Protein AF-A0A6N9R9R2-F1 (afdb_monomer)

Mean predicted aligned error: 5.03 Å

Sequence (45 aa):
MGPAFFGQLVTGPRRKLKYDAAVLFGLNHNTPTTTVRFELEYETN

Structure (mmCIF, N/CA/C/O backbone):
data_AF-A0A6N9R9R2-F1
#
_entry.id   AF-A0A6N9R9R2-F1
#
loop_
_atom_site.group_PDB
_atom_site.id
_atom_site.type_symbol
_atom_site.label_atom_id
_atom_site.label_alt_id
_atom_site.label_comp_id
_atom_site.label_asym_id
_atom_site.label_entity_id
_atom_site.label_seq_id
_atom_site.pdbx_PDB_ins_code
_atom_site.Cartn_x
_atom_site.Cartn_y
_atom_site.Cartn_z
_atom_site.occupancy
_atom_site.B_iso_or_equiv
_atom_site.auth_seq_id
_atom_site.auth_comp_id
_atom_site.auth_asym_id
_atom_site.auth_atom_id
_atom_site.pdbx_PDB_model_num
ATOM 1 N N . MET A 1 1 ? 5.660 7.580 -9.384 1.00 78.12 1 MET A N 1
ATOM 2 C CA . MET A 1 1 ? 4.346 8.262 -9.266 1.00 78.12 1 MET A CA 1
ATOM 3 C C . MET A 1 1 ? 3.247 7.266 -9.592 1.00 78.12 1 MET A C 1
ATOM 5 O O . MET A 1 1 ? 3.485 6.446 -10.465 1.00 78.12 1 MET A O 1
ATOM 9 N N . GLY A 1 2 ? 2.092 7.295 -8.927 1.00 85.38 2 GLY A N 1
ATOM 10 C CA . GLY A 1 2 ? 0.958 6.425 -9.270 1.00 85.38 2 GLY A CA 1
ATOM 11 C C . GLY A 1 2 ? -0.147 6.422 -8.203 1.00 85.38 2 GLY A C 1
ATOM 12 O O . GLY A 1 2 ? -0.022 7.159 -7.222 1.00 85.38 2 GLY A O 1
ATOM 13 N N . PRO A 1 3 ? -1.248 5.678 -8.422 1.00 87.81 3 PRO A N 1
ATOM 14 C CA . PRO A 1 3 ? -2.401 5.688 -7.527 1.00 87.81 3 PRO A CA 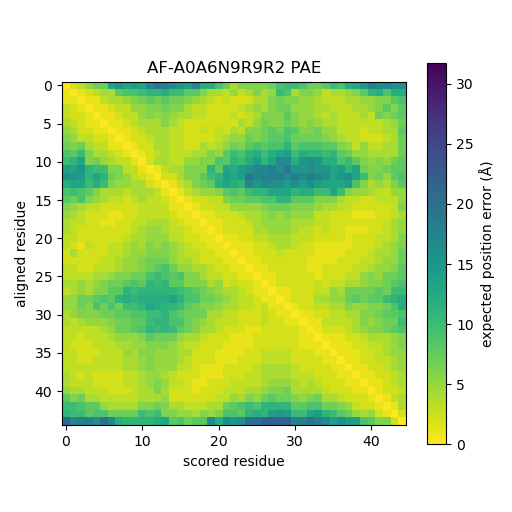1
ATOM 15 C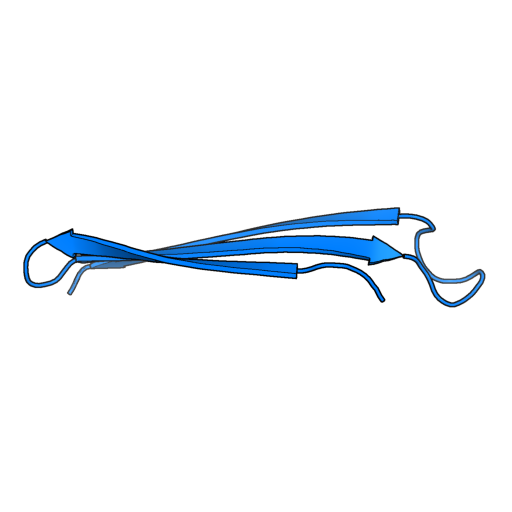 C . PRO A 1 3 ? -2.057 5.075 -6.165 1.00 87.81 3 PRO A C 1
ATOM 17 O O . PRO A 1 3 ? -1.369 4.055 -6.085 1.00 87.81 3 PRO A O 1
ATOM 20 N N . ALA A 1 4 ? -2.576 5.696 -5.108 1.00 89.88 4 ALA A N 1
ATOM 21 C CA . ALA A 1 4 ? -2.475 5.225 -3.734 1.00 89.88 4 ALA A CA 1
ATOM 22 C C . ALA A 1 4 ? -3.864 5.206 -3.088 1.00 89.88 4 ALA A C 1
ATOM 24 O O . ALA A 1 4 ? -4.667 6.119 -3.290 1.00 89.88 4 ALA A O 1
ATOM 25 N N . PHE A 1 5 ? -4.127 4.157 -2.319 1.00 89.19 5 PHE A N 1
ATOM 26 C CA . PHE A 1 5 ? -5.354 3.921 -1.578 1.00 89.19 5 PHE A CA 1
ATOM 27 C C . PHE A 1 5 ? -4.994 3.737 -0.113 1.00 89.19 5 PHE A C 1
ATOM 29 O O . PHE A 1 5 ? -4.231 2.845 0.2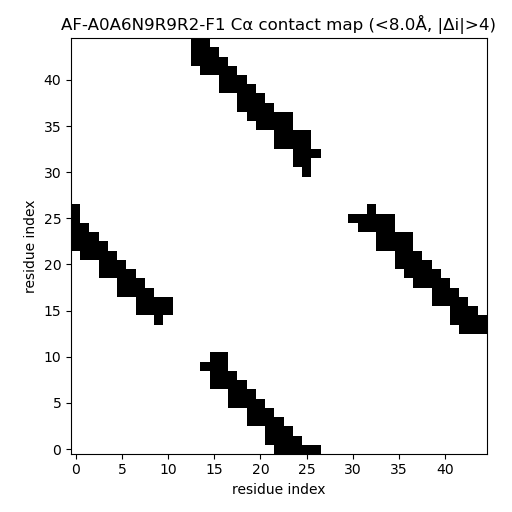38 1.00 89.19 5 PHE A O 1
ATOM 36 N N . PHE A 1 6 ? -5.577 4.563 0.740 1.00 91.81 6 PHE A N 1
ATOM 37 C CA . PHE A 1 6 ? -5.359 4.526 2.178 1.00 91.81 6 PHE A CA 1
ATOM 38 C C . PHE A 1 6 ? -6.702 4.405 2.880 1.00 91.81 6 PHE A C 1
ATOM 40 O 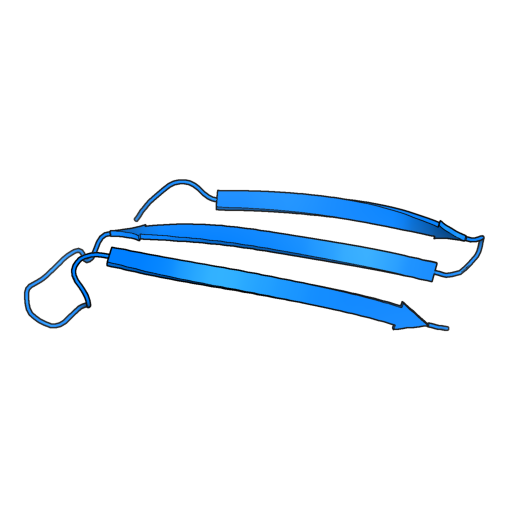O . PHE A 1 6 ? -7.694 5.016 2.476 1.00 91.81 6 PHE A O 1
ATOM 47 N N . GLY A 1 7 ? -6.736 3.613 3.944 1.00 86.19 7 GLY A N 1
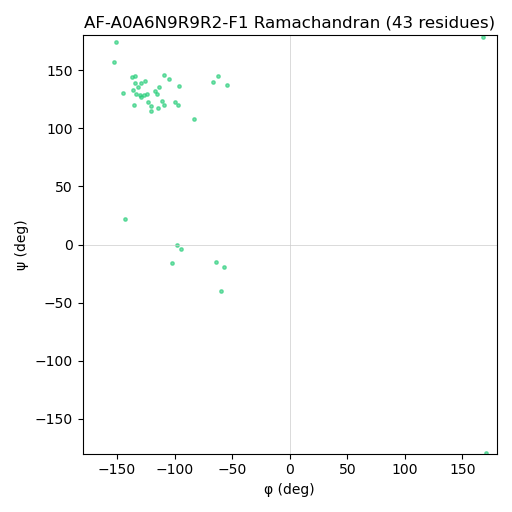ATOM 48 C CA . GLY A 1 7 ? -7.946 3.419 4.718 1.00 86.19 7 GLY A CA 1
ATOM 49 C C . GLY A 1 7 ? -7.661 3.067 6.163 1.00 86.19 7 GLY A C 1
ATOM 50 O O . GLY A 1 7 ? -6.597 2.571 6.525 1.00 86.19 7 GLY A O 1
ATOM 51 N N . GLN A 1 8 ? -8.652 3.339 7.002 1.00 89.31 8 GLN A N 1
ATOM 52 C CA . GLN A 1 8 ? -8.615 3.020 8.416 1.00 89.31 8 GLN A CA 1
ATOM 53 C C . GLN A 1 8 ? -9.935 2.368 8.819 1.00 89.31 8 GLN A C 1
ATOM 55 O O . GLN A 1 8 ? -11.014 2.892 8.555 1.00 89.31 8 GLN A O 1
ATOM 60 N N . LEU A 1 9 ? -9.835 1.226 9.488 1.00 86.44 9 LEU A N 1
ATOM 61 C CA . LEU A 1 9 ? -10.940 0.463 10.046 1.00 86.44 9 LEU A CA 1
ATOM 62 C C . LEU A 1 9 ? -10.867 0.546 11.573 1.00 86.44 9 LEU A C 1
ATOM 64 O O . LEU A 1 9 ? -9.855 0.199 12.184 1.00 86.44 9 LEU A O 1
ATOM 68 N N . VAL A 1 10 ? -11.948 1.008 12.202 1.00 85.44 10 VAL A N 1
ATOM 69 C CA . VAL A 1 10 ? -12.106 0.941 13.660 1.00 85.44 10 VAL A CA 1
ATOM 70 C C . VAL A 1 10 ? -12.635 -0.449 13.994 1.00 85.44 10 VAL A C 1
ATOM 72 O O . VAL A 1 10 ? -13.780 -0.768 13.692 1.00 85.44 10 VAL A O 1
ATOM 75 N N . THR A 1 11 ? -11.792 -1.291 14.588 1.00 83.00 11 THR A N 1
ATOM 76 C CA . THR A 1 11 ? -12.118 -2.696 14.891 1.00 83.00 11 THR A CA 1
ATOM 77 C C . THR A 1 11 ? -12.569 -2.900 16.342 1.00 83.00 11 THR A C 1
ATOM 79 O O . THR A 1 11 ? -12.908 -4.012 16.741 1.00 83.00 11 THR A O 1
ATOM 82 N N . GLY A 1 12 ? -12.602 -1.832 17.146 1.00 82.88 12 GLY A N 1
ATOM 83 C CA . GLY A 1 12 ? -1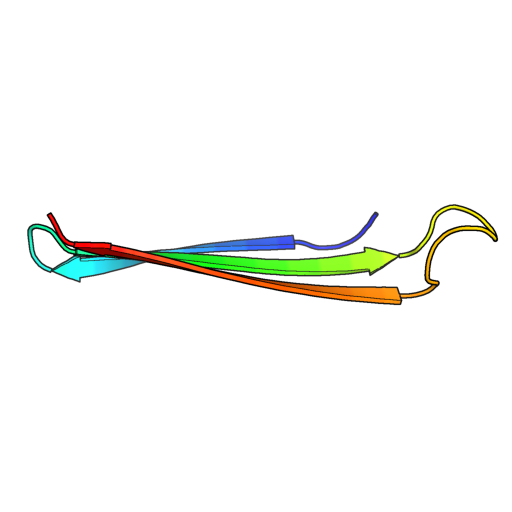3.144 -1.825 18.503 1.00 82.88 12 GLY A CA 1
ATOM 84 C C . GLY A 1 12 ? -12.827 -0.531 19.264 1.00 82.88 12 GLY A C 1
ATOM 85 O O . GLY A 1 12 ? -12.138 0.339 18.730 1.00 82.88 12 GLY A O 1
ATOM 86 N N . PRO A 1 13 ? -13.261 -0.406 20.536 1.00 79.19 13 PRO A N 1
ATOM 87 C CA . PRO A 1 13 ? -13.158 0.831 21.328 1.00 79.19 13 PRO A CA 1
ATOM 88 C C . PRO A 1 13 ? -11.736 1.394 21.496 1.00 79.19 13 PRO A C 1
ATOM 90 O O . PRO A 1 13 ? -11.571 2.561 21.838 1.00 79.19 13 PRO A O 1
ATOM 93 N N . ARG A 1 14 ? -10.705 0.568 21.275 1.00 79.94 14 ARG A N 1
ATOM 94 C CA . ARG A 1 14 ? -9.280 0.936 21.351 1.00 79.94 14 ARG A CA 1
ATOM 95 C C . ARG A 1 14 ? -8.427 0.241 20.285 1.00 79.94 14 ARG A C 1
ATOM 97 O O . ARG A 1 14 ? -7.236 0.046 20.491 1.00 79.94 14 ARG A O 1
ATOM 104 N N . ARG A 1 15 ? -9.047 -0.204 19.188 1.00 82.69 15 ARG A N 1
ATOM 105 C CA . ARG A 1 15 ? -8.361 -0.953 18.129 1.00 82.69 15 ARG A CA 1
ATOM 106 C C . ARG A 1 15 ? -8.602 -0.292 16.789 1.00 82.69 15 ARG A C 1
ATOM 108 O O . ARG A 1 15 ? -9.745 -0.010 16.418 1.00 82.69 15 ARG A O 1
ATOM 115 N N . LYS A 1 16 ? -7.512 -0.037 16.078 1.00 87.06 16 LYS A N 1
ATOM 116 C CA . LYS A 1 16 ? -7.522 0.573 14.752 1.00 87.06 16 LYS A CA 1
ATOM 117 C C . LYS A 1 16 ? -6.625 -0.247 13.846 1.00 87.06 16 LYS A C 1
ATOM 119 O O . LYS A 1 16 ? -5.531 -0.638 14.240 1.00 87.06 16 LYS A O 1
ATOM 124 N N . LEU A 1 17 ? -7.114 -0.501 12.644 1.00 90.00 17 LEU A N 1
ATOM 125 C CA . LEU A 1 17 ? -6.356 -1.111 11.568 1.00 90.00 17 LEU A CA 1
ATOM 126 C C . LEU A 1 17 ? -6.227 -0.073 10.461 1.00 90.00 17 LEU A C 1
ATOM 128 O O . LEU A 1 17 ? -7.243 0.365 9.923 1.00 90.00 17 LEU A O 1
ATOM 132 N N . LYS A 1 18 ? -5.010 0.342 10.136 1.00 93.12 18 LYS A N 1
ATOM 133 C CA . LYS A 1 18 ? -4.738 1.208 8.987 1.00 93.12 18 LYS A CA 1
ATOM 134 C C . LYS A 1 18 ? -4.117 0.368 7.885 1.00 93.12 18 LYS A C 1
ATOM 136 O O . LYS A 1 18 ? -3.329 -0.530 8.171 1.00 93.12 18 LYS A O 1
ATOM 141 N N . TYR A 1 19 ? -4.469 0.661 6.645 1.00 91.62 19 TYR A N 1
ATOM 142 C CA . TYR A 1 19 ? -3.844 0.059 5.479 1.00 91.62 19 TYR A CA 1
ATOM 143 C C . TYR A 1 19 ? -3.513 1.127 4.436 1.00 91.62 19 TYR A C 1
ATOM 145 O O . TYR A 1 19 ? -4.271 2.083 4.257 1.00 91.62 19 TYR A O 1
ATOM 153 N N . ASP A 1 20 ? -2.398 0.935 3.741 1.00 93.44 20 ASP A N 1
ATOM 154 C CA . ASP A 1 20 ? -1.971 1.716 2.580 1.00 93.44 20 ASP A CA 1
ATOM 155 C C . ASP A 1 20 ? -1.600 0.741 1.458 1.00 93.44 20 ASP A C 1
ATOM 157 O O . ASP A 1 20 ? -0.846 -0.210 1.666 1.00 93.44 20 ASP A O 1
ATOM 161 N N . ALA A 1 21 ? -2.162 0.949 0.274 1.00 93.81 21 ALA A N 1
ATOM 162 C CA . ALA A 1 21 ? -1.838 0.211 -0.930 1.00 93.81 21 ALA A CA 1
ATOM 163 C C . ALA A 1 21 ? -1.538 1.189 -2.067 1.00 93.81 21 ALA A C 1
ATOM 165 O O . ALA A 1 21 ? -2.370 2.029 -2.408 1.00 93.81 21 ALA A O 1
ATOM 166 N N . ALA A 1 22 ? -0.386 1.044 -2.719 1.00 94.25 22 ALA A N 1
ATOM 167 C CA . ALA A 1 22 ? 0.017 1.923 -3.810 1.00 94.25 22 ALA A CA 1
ATOM 168 C C . ALA A 1 22 ? 0.617 1.156 -4.988 1.00 94.25 22 ALA A C 1
ATOM 170 O O . ALA A 1 22 ? 1.359 0.186 -4.818 1.00 94.25 22 ALA A O 1
ATOM 171 N N . VAL A 1 23 ? 0.342 1.646 -6.196 1.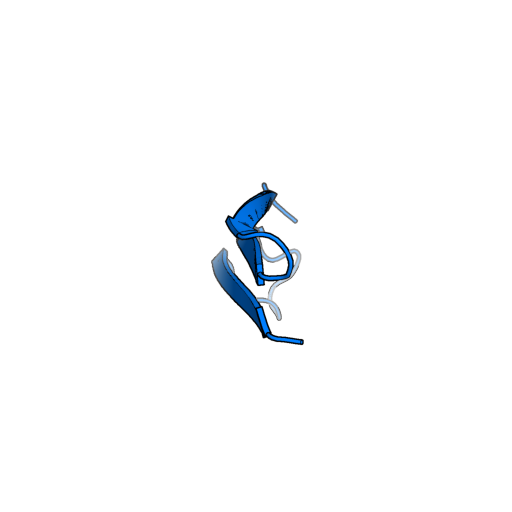00 93.81 23 VAL A N 1
ATOM 172 C CA . VAL A 1 23 ? 1.051 1.255 -7.418 1.00 93.81 23 VAL A CA 1
ATOM 173 C C . VAL A 1 23 ? 1.903 2.438 -7.844 1.00 93.81 23 VAL A C 1
ATOM 175 O O . VAL A 1 23 ? 1.389 3.523 -8.096 1.00 93.81 23 VAL A O 1
ATOM 178 N N . LEU A 1 24 ? 3.217 2.247 -7.909 1.00 93.31 24 LEU A N 1
ATOM 179 C CA . LEU A 1 24 ? 4.178 3.296 -8.225 1.00 93.31 24 LEU A CA 1
ATOM 180 C C . LEU A 1 24 ? 4.873 2.983 -9.545 1.00 93.31 24 LEU A C 1
ATOM 182 O O . LEU A 1 24 ? 5.440 1.906 -9.708 1.00 93.31 24 LEU A O 1
ATOM 186 N N . PHE A 1 25 ? 4.895 3.952 -10.454 1.00 94.31 25 PHE A N 1
ATOM 187 C CA . PHE A 1 25 ? 5.689 3.892 -11.678 1.00 94.31 25 PHE A CA 1
ATOM 188 C C . PHE A 1 25 ? 7.025 4.614 -11.497 1.00 94.31 25 PHE A C 1
ATOM 190 O O . PHE A 1 25 ? 7.071 5.711 -10.915 1.00 94.31 25 PHE A O 1
ATOM 197 N N . GLY A 1 26 ? 8.097 3.989 -11.988 1.00 92.56 26 GLY A N 1
ATOM 198 C CA . GLY A 1 26 ? 9.443 4.555 -12.006 1.00 92.56 26 GLY A CA 1
ATOM 199 C C . GLY A 1 26 ? 9.518 5.820 -12.860 1.00 92.56 26 GLY A C 1
ATOM 200 O O . GLY A 1 26 ? 8.821 5.945 -13.864 1.00 92.56 26 GLY A O 1
ATOM 201 N N . LEU A 1 27 ? 10.347 6.779 -12.445 1.00 91.50 27 LEU A N 1
ATOM 202 C CA . LEU A 1 27 ? 10.505 8.068 -13.137 1.00 91.50 27 LEU A CA 1
ATOM 203 C C . LEU A 1 27 ? 11.774 8.135 -13.988 1.00 91.50 27 LEU A C 1
ATOM 205 O O . LEU A 1 27 ? 11.915 9.030 -14.816 1.00 91.50 27 LEU A O 1
ATOM 209 N N . ASN A 1 28 ? 12.713 7.220 -13.762 1.00 91.31 28 ASN A N 1
ATOM 210 C CA . ASN A 1 28 ? 13.957 7.134 -14.510 1.00 91.31 28 ASN A CA 1
ATOM 211 C C . ASN A 1 28 ? 14.464 5.686 -14.571 1.00 91.31 28 ASN A C 1
ATOM 213 O O . ASN A 1 28 ? 13.936 4.791 -13.908 1.00 91.31 28 ASN A O 1
ATOM 217 N N . HIS A 1 29 ? 15.532 5.487 -15.339 1.00 91.69 29 HIS A N 1
ATOM 218 C CA . HIS A 1 29 ? 16.162 4.188 -15.600 1.00 91.69 29 HIS A CA 1
ATOM 219 C C . HIS A 1 29 ? 16.775 3.521 -14.355 1.00 91.69 29 HIS A C 1
ATOM 221 O O . HIS A 1 29 ? 17.063 2.329 -14.388 1.00 91.69 29 HIS A O 1
ATOM 227 N N . ASN A 1 30 ? 16.960 4.270 -13.262 1.00 95.38 30 ASN A N 1
ATOM 228 C CA . ASN A 1 30 ? 17.512 3.764 -12.003 1.00 95.38 30 ASN A CA 1
ATOM 229 C C . ASN A 1 30 ? 16.418 3.333 -11.015 1.00 95.38 30 ASN A C 1
ATOM 231 O O . ASN A 1 30 ? 16.728 2.845 -9.931 1.00 95.38 30 ASN A O 1
ATOM 235 N N . THR A 1 31 ? 15.143 3.530 -11.355 1.00 92.50 31 THR A N 1
ATOM 236 C CA . THR A 1 31 ? 14.004 3.128 -10.522 1.00 92.50 31 THR A CA 1
ATOM 237 C C . THR A 1 31 ? 13.261 1.948 -11.143 1.00 92.50 31 THR A C 1
ATOM 239 O O . THR A 1 31 ? 13.161 1.888 -12.370 1.00 92.50 31 THR A O 1
ATOM 242 N N . PRO A 1 32 ? 12.701 1.027 -10.335 1.00 90.94 32 PRO A N 1
ATOM 243 C CA . PRO A 1 32 ? 11.853 -0.040 -10.852 1.00 90.94 32 PRO A CA 1
ATOM 244 C C . PRO A 1 32 ? 10.702 0.518 -11.693 1.00 90.94 32 PRO A C 1
ATOM 246 O O . PRO A 1 32 ? 10.059 1.496 -11.306 1.00 90.94 32 PRO A O 1
ATOM 249 N N . THR A 1 33 ? 10.421 -0.116 -12.833 1.00 92.81 33 THR A N 1
ATOM 250 C CA . THR A 1 33 ? 9.365 0.327 -13.756 1.00 92.81 33 THR A CA 1
ATOM 251 C C . THR A 1 33 ? 7.992 0.342 -13.085 1.00 92.81 33 THR A C 1
ATOM 253 O O . THR A 1 33 ? 7.206 1.265 -13.297 1.00 92.81 33 THR A O 1
ATOM 256 N N . THR A 1 34 ? 7.693 -0.659 -12.258 1.00 93.62 34 THR A N 1
ATOM 257 C CA . THR A 1 34 ? 6.442 -0.751 -11.500 1.00 93.62 34 THR A CA 1
ATOM 258 C C . THR A 1 34 ? 6.712 -1.381 -10.142 1.00 93.62 34 THR A C 1
ATOM 260 O O . THR A 1 34 ? 7.322 -2.444 -10.059 1.00 93.62 34 THR A O 1
ATOM 263 N N . THR A 1 35 ? 6.224 -0.735 -9.089 1.00 94.94 35 THR A N 1
ATOM 264 C CA . THR A 1 35 ? 6.300 -1.211 -7.709 1.00 94.94 35 THR A CA 1
ATOM 265 C C . THR A 1 35 ? 4.896 -1.281 -7.136 1.00 94.94 35 THR A C 1
ATOM 267 O O . THR A 1 35 ? 4.157 -0.300 -7.188 1.00 94.94 35 THR A O 1
ATOM 270 N N . VAL A 1 36 ? 4.545 -2.421 -6.549 1.00 93.25 36 VAL A N 1
ATOM 271 C CA . VAL A 1 36 ? 3.342 -2.559 -5.723 1.00 93.25 36 VAL A CA 1
ATOM 272 C C . VAL A 1 36 ? 3.774 -2.474 -4.264 1.00 93.25 36 VAL A C 1
ATOM 274 O O . VAL A 1 36 ? 4.637 -3.238 -3.833 1.00 93.25 36 VAL A O 1
ATOM 277 N N . ARG A 1 37 ? 3.205 -1.529 -3.514 1.00 93.62 37 ARG A N 1
ATOM 278 C CA . ARG A 1 37 ? 3.443 -1.349 -2.077 1.00 93.62 37 ARG A CA 1
ATOM 279 C C . ARG A 1 37 ? 2.160 -1.651 -1.318 1.00 93.62 37 ARG A C 1
ATOM 281 O O . ARG A 1 37 ? 1.096 -1.185 -1.711 1.00 93.62 37 ARG A O 1
ATOM 288 N N . PHE A 1 38 ? 2.287 -2.397 -0.229 1.00 94.19 38 PHE A N 1
ATOM 289 C CA . PHE A 1 38 ? 1.211 -2.646 0.719 1.00 94.19 38 PHE A CA 1
ATOM 290 C C . PHE A 1 38 ? 1.756 -2.521 2.141 1.00 94.19 38 PHE A C 1
ATOM 292 O O . PHE A 1 38 ? 2.811 -3.077 2.446 1.00 94.19 38 PHE A O 1
ATOM 299 N N . GLU A 1 39 ? 1.047 -1.794 2.993 1.00 94.38 39 GLU A N 1
ATOM 300 C CA . GLU A 1 39 ? 1.389 -1.567 4.392 1.00 94.38 39 GLU A CA 1
ATOM 301 C C . GLU A 1 39 ? 0.148 -1.751 5.262 1.00 94.38 39 GLU A C 1
ATOM 303 O O . GLU A 1 39 ? -0.953 -1.337 4.895 1.00 94.38 39 GLU A O 1
ATOM 308 N N . LEU A 1 40 ? 0.329 -2.401 6.410 1.00 92.31 40 LEU A N 1
ATOM 309 C CA . LEU A 1 40 ? -0.732 -2.709 7.357 1.00 92.31 40 LEU A CA 1
ATOM 310 C C . LEU A 1 40 ? -0.238 -2.384 8.765 1.00 92.31 40 LEU A C 1
ATOM 312 O O . LEU A 1 40 ? 0.733 -2.976 9.233 1.00 92.31 40 LEU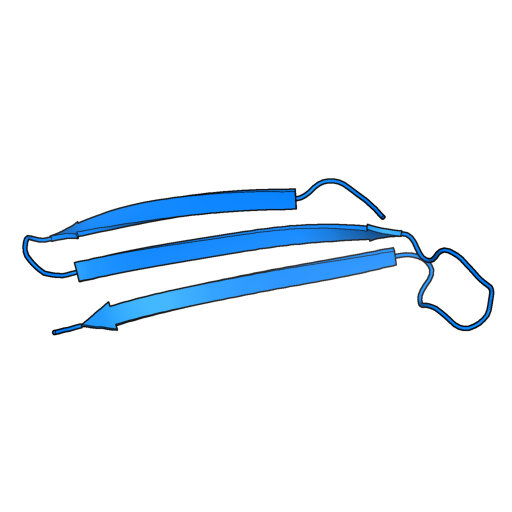 A O 1
ATOM 316 N N . GLU A 1 41 ? -0.926 -1.476 9.444 1.00 92.19 41 GLU A N 1
ATOM 317 C CA . GLU A 1 41 ? -0.616 -1.070 10.813 1.00 92.19 41 GLU A CA 1
ATOM 318 C C . GLU A 1 41 ? -1.785 -1.427 11.729 1.00 92.19 41 GLU A C 1
ATOM 320 O O . GLU A 1 41 ? -2.947 -1.133 11.434 1.00 92.19 41 GLU A O 1
ATOM 325 N N . TYR A 1 42 ? -1.473 -2.060 12.857 1.00 88.31 42 TYR A N 1
ATOM 326 C CA . TYR A 1 42 ? -2.449 -2.438 13.868 1.00 88.31 42 TYR A CA 1
ATOM 327 C C . TYR A 1 42 ? -2.103 -1.781 15.203 1.00 88.31 42 TYR A C 1
ATOM 3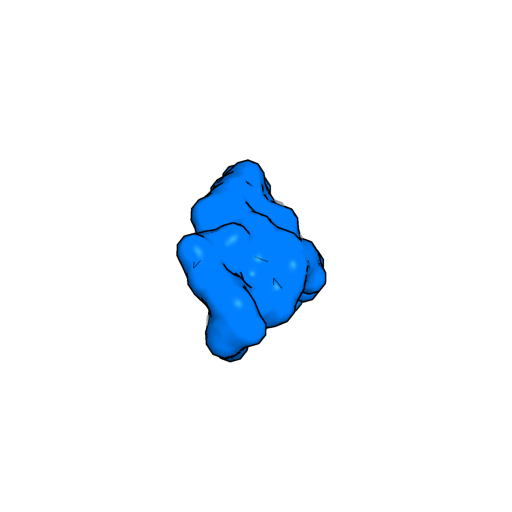29 O O . TYR A 1 42 ? -1.042 -2.030 15.772 1.00 88.31 42 TYR A O 1
ATOM 337 N N . GLU A 1 43 ? -3.018 -0.957 15.713 1.00 83.94 43 GLU A N 1
ATOM 338 C CA . GLU A 1 43 ? -2.892 -0.321 17.023 1.00 83.94 43 GLU A CA 1
ATOM 339 C C . GLU A 1 43 ? -3.660 -1.128 18.081 1.00 83.94 43 GLU A C 1
ATOM 341 O O . GLU A 1 43 ? -4.888 -1.272 18.010 1.00 83.94 43 GLU A O 1
ATOM 346 N N . THR A 1 44 ? -2.935 -1.596 19.100 1.00 77.56 44 THR A N 1
ATOM 347 C CA . THR A 1 44 ? -3.481 -2.120 20.361 1.00 77.56 44 THR A CA 1
ATOM 348 C C . THR A 1 44 ? -2.935 -1.294 21.513 1.00 77.56 44 THR A C 1
ATOM 350 O O . THR A 1 44 ? -1.729 -1.289 21.739 1.00 77.56 44 THR A O 1
ATOM 353 N N . ASN A 1 45 ? -3.832 -0.582 22.192 1.00 64.81 45 ASN A N 1
ATOM 354 C CA . ASN A 1 45 ? -3.561 0.175 23.416 1.00 64.81 45 ASN A CA 1
ATOM 355 C C . ASN A 1 45 ? -3.632 -0.742 24.642 1.00 64.81 45 ASN A C 1
ATOM 357 O O . ASN A 1 45 ? -4.574 -1.574 24.664 1.00 64.81 45 ASN A O 1
#

Secondary structure (DSSP, 8-state):
---EEEEEEEEETTEEEEEEEEEEE-SSTTS-SEEEEEEEEEEE-

pLDDT: mean 88.97, std 6.05, range [64.81, 95.38]

Radius of gyration: 14.53 Å; Cα contacts (8 Å, |Δi|>4): 88; chains: 1; bounding box: 31×11×39 Å

Solvent-accessible surface area (backbone atoms only — not comparable to full-atom values): 2725 Å² total; per-residue (Å²): 92,63,64,73,49,74,51,74,46,78,77,48,102,64,30,41,39,37,38,38,42,34,44,35,34,40,90,50,95,90,42,64,69,69,44,82,48,76,48,80,48,77,49,80,121

Foldseek 3Di:
DWDKDKDWDDPDPFKIKIKIWTWDADPDPVDDRIDTDIDIDIDDD

Nearest PDB structures (foldseek):
  8ow1-assembly1_P  TM=6.920E-01  e=4.825E+00  Saccharomyces cerevisiae
  8ow1-assembly1_PP  TM=4.797E-01  e=3.235E+00  Saccharomyces cerevisiae